Protein AF-A0A9P3PUR8-F1 (afdb_monomer)

InterPro domains:
  IP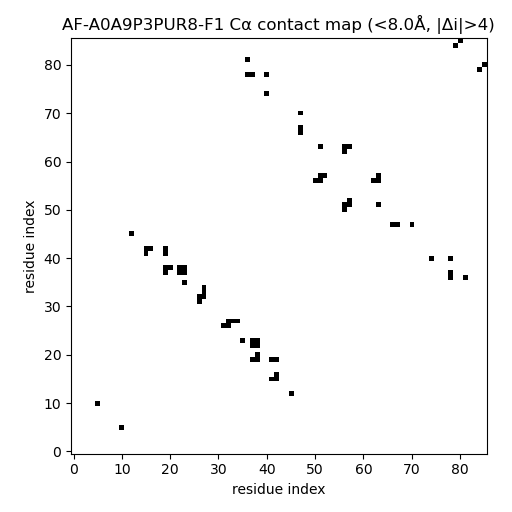R004299 Membrane bound O-acyl transferase, MBOAT [PF03062] (7-84)
  IPR014371 Sterol O-acyltransferase, ACAT/DAG/ARE types [PTHR10408] (1-84)

pLDDT: mean 77.88, std 9.9, range [38.75, 89.94]

Structure (mmCIF, N/CA/C/O backbone):
data_AF-A0A9P3PUR8-F1
#
_entry.id   AF-A0A9P3PUR8-F1
#
loop_
_atom_site.group_PDB
_atom_site.id
_atom_site.type_symbol
_atom_site.label_atom_id
_atom_site.label_alt_id
_atom_site.label_comp_id
_atom_site.label_asym_id
_atom_site.label_entity_id
_atom_site.label_seq_id
_atom_site.pdbx_PDB_ins_code
_atom_site.Cartn_x
_atom_site.Cartn_y
_atom_site.Cartn_z
_atom_site.occupancy
_atom_site.B_iso_or_equiv
_atom_site.auth_seq_id
_atom_site.auth_comp_id
_atom_site.auth_asym_id
_atom_site.auth_atom_id
_atom_site.pdbx_PDB_model_num
ATOM 1 N N . MET A 1 1 ? 32.404 -4.347 1.584 1.00 38.75 1 MET A N 1
ATOM 2 C CA . MET A 1 1 ? 31.070 -3.721 1.727 1.00 38.75 1 MET A CA 1
ATOM 3 C C . MET A 1 1 ? 30.056 -4.850 1.766 1.00 38.75 1 MET A C 1
ATOM 5 O O . MET A 1 1 ? 30.039 -5.622 0.818 1.00 38.75 1 MET A O 1
ATOM 9 N N . LEU A 1 2 ? 29.369 -5.040 2.899 1.00 44.59 2 LEU A N 1
ATOM 10 C CA . LEU A 1 2 ? 28.626 -6.261 3.242 1.00 44.59 2 LEU A CA 1
ATOM 11 C C . LEU A 1 2 ? 27.729 -6.760 2.097 1.00 44.59 2 LEU A C 1
ATOM 13 O O . LEU A 1 2 ? 26.678 -6.189 1.813 1.00 44.59 2 LEU A O 1
ATOM 17 N N . GLY A 1 3 ? 28.153 -7.857 1.473 1.00 51.34 3 GLY A N 1
ATOM 18 C CA . GLY A 1 3 ? 27.355 -8.633 0.540 1.00 51.34 3 GLY A CA 1
ATOM 19 C C . GLY A 1 3 ? 26.377 -9.515 1.302 1.00 51.34 3 GLY A C 1
ATOM 20 O O . GLY A 1 3 ? 26.647 -10.690 1.514 1.00 51.34 3 GLY A O 1
ATOM 21 N N . TYR A 1 4 ? 25.235 -8.961 1.703 1.00 57.41 4 TYR A N 1
ATOM 22 C CA . TYR A 1 4 ? 24.047 -9.779 1.928 1.00 57.41 4 TYR A CA 1
ATOM 23 C C . TYR A 1 4 ? 23.319 -9.877 0.592 1.00 57.41 4 TYR A C 1
ATOM 25 O O . TYR A 1 4 ? 22.729 -8.905 0.124 1.00 57.41 4 TYR A O 1
ATOM 33 N N . GLY A 1 5 ? 23.405 -11.046 -0.044 1.00 53.91 5 GLY A N 1
ATOM 34 C CA . GLY A 1 5 ? 22.756 -11.388 -1.311 1.00 53.91 5 GLY A CA 1
ATOM 35 C C . GLY A 1 5 ? 21.229 -11.458 -1.222 1.00 53.91 5 GLY A C 1
ATOM 36 O O . GLY A 1 5 ? 20.619 -12.394 -1.726 1.00 53.91 5 GLY A O 1
ATOM 37 N N . MET A 1 6 ? 20.586 -10.486 -0.580 1.00 57.25 6 MET A N 1
ATOM 38 C CA . MET A 1 6 ? 19.147 -10.320 -0.678 1.00 57.25 6 MET A CA 1
ATOM 39 C C . MET A 1 6 ? 18.829 -9.691 -2.027 1.00 57.25 6 MET A C 1
ATOM 41 O O . MET A 1 6 ? 19.228 -8.563 -2.326 1.00 57.25 6 MET A O 1
ATOM 45 N N . SER A 1 7 ? 18.080 -10.427 -2.850 1.00 71.12 7 SER A N 1
ATOM 46 C CA . SER A 1 7 ? 17.487 -9.864 -4.060 1.00 71.12 7 SER A CA 1
ATOM 47 C C . SER A 1 7 ? 16.760 -8.569 -3.694 1.00 71.12 7 SER A C 1
ATOM 49 O O . SER A 1 7 ? 16.049 -8.521 -2.689 1.00 71.12 7 SER A O 1
ATOM 51 N N . LYS A 1 8 ? 16.923 -7.506 -4.491 1.00 73.44 8 LYS A N 1
ATOM 52 C CA . LYS A 1 8 ? 16.295 -6.191 -4.237 1.00 73.44 8 LYS A CA 1
ATOM 53 C C . LYS A 1 8 ? 14.784 -6.307 -3.991 1.00 73.44 8 LYS A C 1
ATOM 55 O O . LYS A 1 8 ? 14.213 -5.509 -3.254 1.00 73.44 8 LYS A O 1
ATOM 60 N N . THR A 1 9 ? 14.159 -7.326 -4.575 1.00 78.00 9 THR A N 1
ATOM 61 C CA . THR A 1 9 ? 12.758 -7.699 -4.364 1.00 78.00 9 THR A CA 1
ATOM 62 C C . THR A 1 9 ? 12.473 -8.158 -2.931 1.00 78.00 9 THR A C 1
ATOM 64 O O . THR A 1 9 ? 11.492 -7.715 -2.348 1.00 78.00 9 THR A O 1
ATOM 67 N N . TRP A 1 10 ? 13.340 -8.980 -2.331 1.00 81.88 10 TRP A N 1
ATOM 68 C CA . TRP A 1 10 ? 13.210 -9.437 -0.941 1.00 81.88 10 TRP A CA 1
ATOM 69 C C . TRP A 1 10 ? 13.406 -8.303 0.063 1.00 81.88 10 TRP A C 1
ATOM 71 O O . TRP A 1 10 ? 12.665 -8.219 1.037 1.00 81.88 10 TRP A O 1
ATOM 81 N N . ALA A 1 11 ? 14.358 -7.401 -0.196 1.00 85.25 11 ALA A N 1
ATOM 82 C CA . ALA A 1 11 ? 14.545 -6.211 0.633 1.00 85.25 11 ALA A CA 1
ATOM 83 C C . ALA A 1 11 ? 13.295 -5.319 0.613 1.00 85.25 11 ALA A C 1
ATOM 85 O O . ALA A 1 11 ? 12.784 -4.954 1.666 1.00 85.25 11 ALA A O 1
ATOM 86 N N . MET A 1 12 ? 12.757 -5.043 -0.581 1.00 85.00 12 MET A N 1
ATOM 87 C CA . MET A 1 12 ? 11.511 -4.289 -0.736 1.00 85.00 12 MET A CA 1
ATOM 88 C C . MET A 1 12 ? 10.351 -4.972 -0.007 1.00 85.00 12 MET A C 1
ATOM 90 O O . MET A 1 12 ? 9.643 -4.311 0.743 1.00 85.00 12 MET A O 1
ATOM 94 N N . PHE A 1 13 ? 10.184 -6.284 -0.187 1.00 85.38 13 PHE A N 1
ATOM 95 C CA . PHE A 1 13 ? 9.118 -7.044 0.459 1.00 85.38 13 PHE A CA 1
ATOM 96 C C . PHE A 1 13 ? 9.190 -6.953 1.988 1.00 85.38 13 PHE A C 1
ATOM 98 O O . PHE A 1 13 ? 8.191 -6.624 2.618 1.00 85.38 13 PHE A O 1
ATOM 105 N N . LEU A 1 14 ? 10.366 -7.171 2.585 1.00 87.25 14 LEU A N 1
ATOM 106 C CA . LEU A 1 14 ? 10.545 -7.104 4.039 1.00 87.25 14 LEU A CA 1
ATOM 107 C C . LEU A 1 14 ? 10.284 -5.702 4.599 1.00 87.25 14 LEU A C 1
ATOM 109 O O . LEU A 1 14 ? 9.618 -5.569 5.624 1.00 87.25 14 LEU A O 1
ATOM 113 N N . THR A 1 15 ? 10.757 -4.651 3.922 1.00 88.75 15 THR A N 1
ATOM 114 C CA . THR A 1 15 ? 10.480 -3.268 4.338 1.00 88.75 15 THR A CA 1
ATOM 115 C C . THR A 1 15 ? 8.987 -2.948 4.265 1.00 88.75 15 THR A C 1
ATOM 117 O O . THR A 1 15 ? 8.443 -2.338 5.184 1.00 88.75 15 THR A O 1
ATOM 120 N N . PHE A 1 16 ? 8.306 -3.384 3.202 1.00 87.94 16 PHE A N 1
ATOM 121 C CA . PHE A 1 16 ? 6.863 -3.196 3.053 1.00 87.94 16 PHE A CA 1
ATOM 122 C C . PHE A 1 16 ? 6.061 -3.980 4.088 1.00 87.94 16 PHE A C 1
ATOM 124 O O . PHE A 1 16 ? 5.116 -3.438 4.651 1.00 87.94 16 PHE A O 1
ATOM 131 N N . LEU A 1 17 ? 6.458 -5.220 4.374 1.00 88.31 17 LEU A N 1
ATOM 132 C CA . LEU A 1 17 ? 5.807 -6.063 5.369 1.00 88.31 17 LEU A CA 1
ATOM 133 C C . LEU A 1 17 ? 5.915 -5.450 6.768 1.00 88.31 17 LEU A C 1
ATOM 135 O O . LEU A 1 17 ? 4.908 -5.331 7.458 1.00 88.31 17 LEU A O 1
ATOM 139 N N . LEU A 1 18 ? 7.104 -4.974 7.153 1.00 89.88 18 LEU A N 1
ATOM 140 C CA . LEU A 1 18 ? 7.294 -4.266 8.420 1.00 89.88 18 LEU A CA 1
ATOM 141 C C . LEU A 1 18 ? 6.441 -2.989 8.493 1.00 89.88 18 LEU A C 1
ATOM 143 O O . LEU A 1 18 ? 5.784 -2.742 9.502 1.00 89.88 18 LEU A O 1
ATOM 147 N N . SER A 1 19 ? 6.426 -2.196 7.417 1.00 89.69 19 SER A N 1
ATOM 148 C CA . SER A 1 19 ? 5.609 -0.980 7.334 1.00 89.69 19 SER A CA 1
ATOM 149 C C . SER A 1 19 ? 4.116 -1.285 7.488 1.00 89.69 19 SER A C 1
ATOM 151 O O . SER A 1 19 ? 3.419 -0.587 8.229 1.00 89.69 19 SER A O 1
ATOM 153 N N . ALA A 1 20 ? 3.634 -2.351 6.843 1.00 87.75 20 ALA A N 1
ATOM 154 C CA . ALA A 1 20 ? 2.235 -2.749 6.894 1.00 87.75 20 ALA A CA 1
ATOM 155 C C . ALA A 1 20 ? 1.806 -3.203 8.295 1.00 87.75 20 ALA A C 1
ATOM 157 O O . ALA A 1 20 ? 0.760 -2.778 8.784 1.00 87.75 20 ALA A O 1
ATOM 158 N N . SER A 1 21 ? 2.651 -3.973 8.987 1.00 88.25 21 SER A N 1
ATOM 159 C CA . SER A 1 21 ? 2.395 -4.386 10.372 1.00 88.25 21 SER A CA 1
ATOM 160 C C . SER A 1 21 ? 2.274 -3.196 11.328 1.00 88.25 21 SER A C 1
ATOM 162 O O . SER A 1 21 ? 1.421 -3.199 12.212 1.00 88.25 21 SER A O 1
ATOM 164 N N . ILE A 1 22 ? 3.096 -2.155 11.148 1.00 89.94 22 ILE A N 1
ATOM 165 C CA . ILE A 1 22 ? 3.024 -0.941 11.976 1.00 89.94 22 ILE A CA 1
ATOM 166 C C . ILE A 1 22 ? 1.727 -0.169 11.703 1.00 89.94 22 ILE A C 1
ATOM 168 O O . ILE A 1 22 ? 1.077 0.281 12.643 1.00 89.94 22 ILE A O 1
ATOM 172 N N . HIS A 1 23 ? 1.320 -0.026 10.440 1.00 85.75 23 HIS A N 1
ATOM 173 C CA . HIS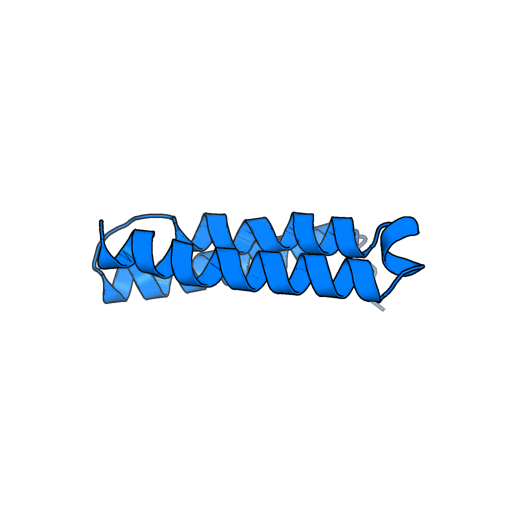 A 1 23 ? 0.070 0.664 10.104 1.00 85.75 23 HIS A CA 1
ATOM 174 C C . HIS A 1 23 ? -1.152 -0.072 10.644 1.00 85.75 23 HIS A C 1
ATOM 176 O O . HIS A 1 23 ? -2.066 0.559 11.171 1.00 85.75 23 HIS A O 1
ATOM 182 N N . GLU A 1 24 ? -1.159 -1.400 10.558 1.00 83.75 24 GLU A N 1
ATOM 183 C CA . GLU A 1 24 ? -2.203 -2.195 11.184 1.00 83.75 24 GLU A CA 1
ATOM 184 C C . GLU A 1 24 ? -2.210 -2.020 12.704 1.00 83.75 24 GLU A C 1
ATOM 186 O O . GLU A 1 24 ? -3.271 -1.760 13.263 1.00 83.75 24 GLU A O 1
ATOM 191 N N . LEU A 1 25 ? -1.049 -2.062 13.366 1.00 87.19 25 LEU A N 1
ATOM 192 C CA . LEU A 1 25 ? -0.955 -1.829 14.808 1.00 87.19 25 LEU A CA 1
ATOM 193 C C . LEU A 1 25 ? -1.557 -0.473 15.205 1.00 87.19 25 LEU A C 1
ATOM 195 O O . LEU A 1 25 ? -2.336 -0.404 16.153 1.00 87.19 25 LEU A O 1
ATOM 199 N N . VAL A 1 26 ? -1.253 0.594 14.459 1.00 87.31 26 VAL A N 1
ATOM 200 C CA . VAL A 1 26 ? -1.822 1.931 14.700 1.00 87.31 26 VAL A CA 1
ATOM 201 C C . VAL A 1 26 ? -3.345 1.906 14.588 1.00 87.31 26 VAL A C 1
ATOM 203 O O . VAL A 1 26 ? -4.035 2.437 15.458 1.00 87.31 26 VAL A O 1
ATOM 206 N N . MET A 1 27 ? -3.894 1.255 13.566 1.00 82.81 27 MET A N 1
ATOM 207 C CA . MET A 1 27 ? -5.346 1.187 13.415 1.00 82.81 27 MET A CA 1
ATOM 208 C C . MET A 1 27 ? -6.015 0.310 14.457 1.00 82.81 27 MET A C 1
ATOM 210 O O . MET A 1 27 ? -7.097 0.660 14.916 1.00 82.81 27 MET A O 1
ATOM 214 N N . VAL A 1 28 ? -5.388 -0.795 14.857 1.00 84.81 28 VAL A N 1
ATOM 215 C CA . VAL A 1 28 ? -5.871 -1.644 15.949 1.00 84.81 28 VAL A CA 1
ATOM 216 C C . VAL A 1 28 ? -5.907 -0.845 17.247 1.00 84.81 28 VAL A C 1
ATOM 218 O O . VAL A 1 28 ? -6.883 -0.938 17.981 1.00 84.81 28 VAL A O 1
ATOM 221 N N . ILE A 1 29 ? -4.906 -0.001 17.511 1.00 86.50 29 ILE A N 1
ATOM 222 C CA . ILE A 1 29 ? -4.903 0.883 18.682 1.00 86.50 29 ILE A CA 1
ATOM 223 C C . ILE A 1 29 ? -6.053 1.899 18.601 1.00 86.50 29 ILE A C 1
ATOM 225 O O . ILE A 1 29 ? -6.781 2.061 19.577 1.00 86.50 29 ILE A O 1
ATOM 229 N N . VAL A 1 30 ? -6.258 2.545 17.450 1.00 84.81 30 VAL A N 1
ATOM 230 C CA . VAL A 1 30 ? -7.292 3.585 17.277 1.00 84.81 30 VAL A CA 1
ATOM 231 C C . VAL A 1 30 ? -8.712 3.014 17.280 1.00 84.81 30 VAL A C 1
ATOM 233 O O . VAL A 1 30 ? -9.605 3.584 17.898 1.00 84.81 30 VAL A O 1
ATOM 236 N N . THR A 1 31 ? -8.940 1.893 16.596 1.00 80.50 31 THR A N 1
ATOM 237 C CA . THR A 1 31 ? -10.278 1.295 16.436 1.00 80.50 31 THR A CA 1
ATOM 238 C C . THR A 1 31 ? -10.583 0.189 17.441 1.00 80.50 31 THR A C 1
ATOM 240 O O . THR A 1 31 ? -11.724 -0.263 17.504 1.00 80.50 31 THR A O 1
ATOM 243 N N . GLN A 1 32 ? -9.592 -0.255 18.226 1.00 79.94 32 GLN A N 1
ATOM 244 C CA . GLN A 1 32 ? -9.695 -1.361 19.193 1.00 79.94 32 GLN A CA 1
ATOM 245 C C . GLN A 1 32 ? -10.259 -2.659 18.571 1.00 79.94 32 GLN A C 1
ATOM 247 O O . GLN A 1 32 ? -10.856 -3.495 19.250 1.00 79.94 32 GLN A O 1
ATOM 252 N N . LYS A 1 33 ? -10.106 -2.829 17.251 1.00 72.62 33 LYS A N 1
ATOM 253 C CA . LYS A 1 33 ? -10.642 -3.940 16.454 1.00 72.62 33 L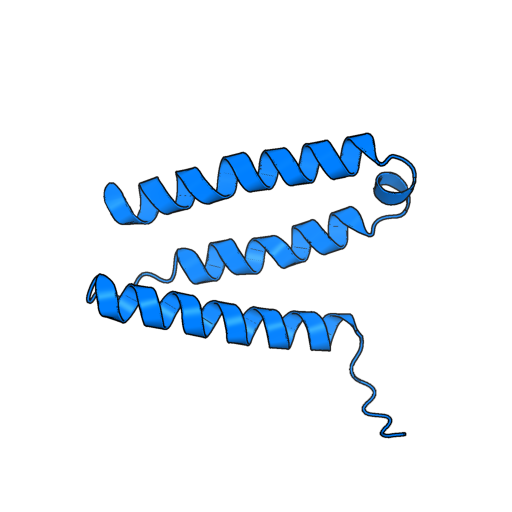YS A CA 1
ATOM 254 C C . LYS A 1 33 ? -9.552 -4.450 15.516 1.00 72.62 33 LYS A C 1
ATOM 256 O O . LYS A 1 33 ? -8.876 -3.664 14.860 1.00 72.62 33 LYS A O 1
ATOM 261 N N . PHE A 1 34 ? -9.411 -5.769 15.418 1.00 74.44 34 PHE A N 1
ATOM 262 C CA . PHE A 1 34 ? -8.464 -6.402 14.500 1.00 74.44 34 PHE A CA 1
ATOM 263 C C . PHE A 1 34 ? -9.141 -6.670 13.154 1.00 74.44 34 PHE A C 1
ATOM 265 O O . PHE A 1 34 ? -10.105 -7.435 13.105 1.00 74.44 34 PHE A O 1
ATOM 272 N N . ARG A 1 35 ? -8.699 -5.999 12.078 1.00 69.75 35 ARG A N 1
ATOM 273 C CA . ARG A 1 35 ? -9.409 -6.026 10.785 1.00 69.75 35 ARG A CA 1
ATOM 274 C C . ARG A 1 35 ? -8.556 -6.246 9.533 1.00 69.75 35 ARG A C 1
ATOM 276 O O . ARG A 1 35 ? -9.156 -6.480 8.493 1.00 69.75 35 ARG A O 1
ATOM 283 N N . PHE A 1 36 ? -7.218 -6.215 9.580 1.00 76.38 36 PHE A N 1
ATOM 284 C CA . PHE A 1 36 ? -6.307 -6.548 8.462 1.00 76.38 36 PHE A CA 1
ATOM 285 C C . PHE A 1 36 ? -6.527 -5.837 7.103 1.00 76.38 36 PHE A C 1
ATOM 287 O O . PHE A 1 36 ? -5.744 -6.034 6.175 1.00 76.38 36 PHE A O 1
ATOM 294 N N . TYR A 1 37 ? -7.523 -4.955 6.946 1.00 77.94 37 TYR A N 1
ATOM 295 C CA . TYR A 1 37 ? -7.822 -4.298 5.667 1.00 77.94 37 TYR A CA 1
ATOM 296 C C . TYR A 1 37 ? -6.673 -3.405 5.184 1.00 77.94 37 TYR A C 1
ATOM 298 O O . TYR A 1 37 ? -6.321 -3.427 4.005 1.00 77.94 37 TYR A O 1
ATOM 306 N N . LEU A 1 38 ? -6.049 -2.657 6.102 1.00 77.06 38 LEU A N 1
ATOM 307 C CA . LEU A 1 38 ? -4.915 -1.781 5.784 1.00 77.06 38 LEU A CA 1
ATOM 308 C C . LEU A 1 38 ? -3.675 -2.568 5.362 1.00 77.06 38 LEU A C 1
ATOM 310 O O . LEU A 1 38 ? -2.995 -2.180 4.414 1.00 77.06 38 LEU A O 1
ATOM 314 N N . PHE A 1 39 ? -3.451 -3.713 6.002 1.00 81.06 39 PHE A N 1
ATOM 315 C CA . PHE A 1 39 ? -2.353 -4.613 5.686 1.00 81.06 39 PHE A CA 1
ATOM 316 C C . PHE A 1 39 ? -2.450 -5.136 4.246 1.00 81.06 39 PHE A C 1
ATOM 318 O O . PHE A 1 39 ? -1.499 -5.024 3.471 1.00 81.06 39 PHE A O 1
ATOM 325 N N . VAL A 1 40 ? -3.628 -5.622 3.839 1.00 80.81 40 VAL A N 1
ATOM 326 C CA . VAL A 1 40 ? -3.853 -6.123 2.471 1.00 80.81 40 VAL A CA 1
ATOM 327 C C . VAL A 1 40 ? -3.726 -5.002 1.433 1.00 80.81 40 VAL A C 1
ATOM 329 O O . VAL A 1 40 ? -3.081 -5.185 0.398 1.00 80.81 40 VAL A O 1
ATOM 332 N N . LEU A 1 41 ? -4.282 -3.819 1.7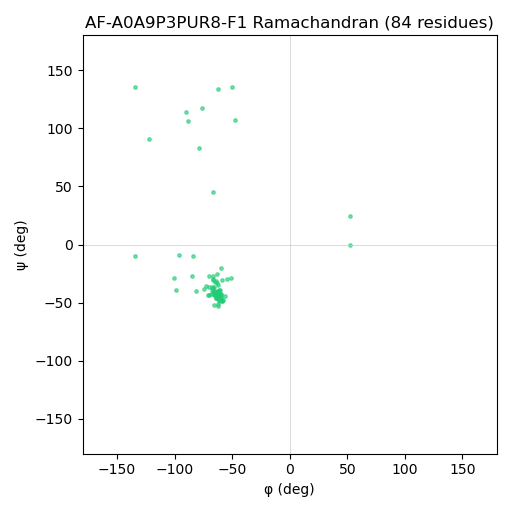15 1.00 82.62 41 LEU A N 1
ATOM 333 C CA . LEU A 1 41 ? -4.193 -2.662 0.816 1.00 82.62 41 LEU A CA 1
ATOM 334 C C . LEU A 1 41 ? -2.760 -2.139 0.648 1.00 82.62 41 LEU A C 1
ATOM 336 O O . LEU A 1 41 ? -2.398 -1.698 -0.443 1.00 82.62 41 LEU A O 1
ATOM 340 N N . GLN A 1 42 ? -1.912 -2.238 1.672 1.00 81.69 42 GLN A N 1
ATOM 341 C CA . GLN A 1 42 ? -0.493 -1.893 1.551 1.00 81.69 42 GLN A CA 1
ATOM 342 C C . GLN A 1 42 ? 0.300 -2.930 0.756 1.00 81.69 42 GLN A C 1
ATOM 344 O O . GLN A 1 42 ? 1.173 -2.557 -0.029 1.00 81.69 42 GLN A O 1
ATOM 349 N N . LEU A 1 43 ? -0.031 -4.217 0.875 1.00 83.00 43 LEU A N 1
ATOM 350 C CA . LEU A 1 43 ? 0.612 -5.264 0.079 1.00 83.00 43 LEU A CA 1
ATOM 351 C C . LEU A 1 43 ? 0.294 -5.155 -1.419 1.00 83.00 43 LEU A C 1
ATOM 353 O O . LEU A 1 43 ? 1.155 -5.478 -2.237 1.00 83.00 43 LEU A O 1
ATOM 357 N N . VAL A 1 44 ? -0.876 -4.623 -1.795 1.00 83.19 44 VAL A N 1
ATOM 358 C CA . VAL A 1 44 ? -1.242 -4.316 -3.196 1.00 83.19 44 VAL A CA 1
ATOM 359 C C . VAL A 1 44 ? -0.287 -3.313 -3.863 1.00 83.19 44 VAL A C 1
ATOM 361 O O . VAL A 1 44 ? -0.165 -3.298 -5.090 1.00 83.19 44 VAL A O 1
ATOM 364 N N . GLN A 1 45 ? 0.476 -2.524 -3.103 1.00 81.56 45 GLN A N 1
ATOM 365 C CA . GLN A 1 45 ? 1.475 -1.627 -3.691 1.00 81.56 45 GLN A CA 1
ATOM 366 C C . GLN A 1 45 ? 2.635 -2.396 -4.352 1.00 81.56 45 GLN A C 1
ATOM 368 O O . GLN A 1 45 ? 3.174 -1.946 -5.362 1.00 81.56 45 GLN A O 1
ATOM 373 N N . ILE A 1 46 ? 2.983 -3.589 -3.856 1.00 83.38 46 ILE A N 1
ATOM 374 C CA . ILE A 1 46 ? 4.071 -4.426 -4.390 1.00 83.38 46 ILE A CA 1
ATOM 375 C C . ILE A 1 46 ? 3.817 -4.868 -5.847 1.00 83.38 46 ILE A C 1
ATOM 377 O O . ILE A 1 46 ? 4.685 -4.619 -6.694 1.00 83.38 46 ILE A O 1
ATOM 381 N N . PRO A 1 47 ? 2.666 -5.478 -6.206 1.00 80.75 47 PRO A N 1
ATOM 382 C CA . PRO A 1 47 ? 2.371 -5.815 -7.595 1.00 80.75 47 PRO A CA 1
ATOM 383 C C . PRO A 1 47 ? 2.283 -4.568 -8.480 1.00 80.75 47 PRO A C 1
ATOM 385 O O . PRO A 1 47 ? 2.761 -4.605 -9.612 1.00 80.75 47 PRO A O 1
ATOM 388 N N . LEU A 1 48 ? 1.779 -3.440 -7.966 1.00 80.94 48 LEU A N 1
ATOM 389 C CA . LEU A 1 48 ? 1.733 -2.182 -8.718 1.00 80.94 48 LEU A CA 1
ATOM 390 C C . LEU A 1 48 ? 3.144 -1.685 -9.098 1.00 80.94 48 LEU A C 1
ATOM 392 O O . LEU A 1 48 ? 3.386 -1.263 -10.234 1.00 80.94 48 LEU A O 1
ATOM 396 N N . ILE A 1 49 ? 4.103 -1.790 -8.171 1.00 81.12 49 ILE A N 1
ATOM 397 C CA . ILE A 1 49 ? 5.516 -1.449 -8.401 1.00 81.12 49 ILE A CA 1
ATOM 398 C C . ILE A 1 49 ? 6.154 -2.407 -9.415 1.00 81.12 49 ILE A C 1
ATOM 400 O O . ILE A 1 49 ? 6.923 -1.969 -10.275 1.00 81.12 49 ILE A O 1
ATOM 404 N N . LEU A 1 50 ? 5.842 -3.705 -9.341 1.00 81.06 50 LEU A N 1
ATOM 405 C CA . LEU A 1 50 ? 6.332 -4.697 -10.302 1.00 81.06 50 LEU A CA 1
ATOM 406 C C . LEU A 1 50 ? 5.799 -4.421 -11.712 1.00 81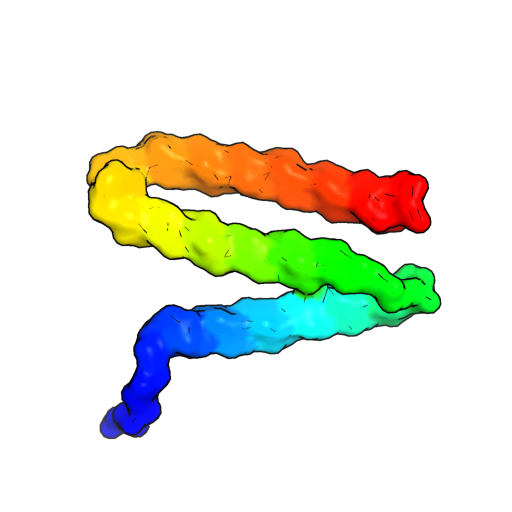.06 50 LEU A C 1
ATOM 408 O O . LEU A 1 50 ? 6.591 -4.399 -12.653 1.00 81.06 50 LEU A O 1
ATOM 412 N N . VAL A 1 51 ? 4.505 -4.114 -11.850 1.00 80.50 51 VAL A N 1
ATOM 413 C CA . VAL A 1 51 ? 3.886 -3.723 -13.128 1.00 80.50 51 VAL A CA 1
ATOM 414 C C . VAL A 1 51 ? 4.539 -2.459 -13.688 1.00 80.50 51 VAL A C 1
ATOM 416 O O . VAL A 1 51 ? 4.888 -2.418 -14.866 1.00 80.50 51 VAL A O 1
ATOM 419 N N . SER A 1 52 ? 4.817 -1.463 -12.844 1.00 73.56 52 SER A N 1
ATOM 420 C CA . SER A 1 52 ? 5.546 -0.254 -13.258 1.00 73.56 52 SER A CA 1
ATOM 421 C C . SER A 1 52 ? 6.978 -0.522 -13.735 1.00 73.56 52 SER A C 1
ATOM 423 O O . SER A 1 52 ? 7.523 0.252 -14.523 1.00 73.56 52 SER A O 1
ATOM 425 N N . ARG A 1 53 ? 7.612 -1.615 -13.291 1.00 74.56 53 ARG A N 1
ATOM 426 C CA . ARG A 1 53 ? 8.961 -2.008 -13.729 1.00 74.56 53 ARG A CA 1
ATOM 427 C C . ARG A 1 53 ? 8.977 -2.796 -15.040 1.00 74.56 53 ARG A C 1
ATOM 429 O O . ARG A 1 53 ? 10.064 -2.982 -15.592 1.00 74.56 53 ARG A O 1
ATOM 436 N N . ILE A 1 54 ? 7.824 -3.224 -15.559 1.00 81.94 54 ILE A N 1
ATOM 437 C CA . ILE A 1 54 ? 7.732 -3.933 -16.842 1.00 81.94 54 ILE A CA 1
ATOM 438 C C . ILE A 1 54 ? 8.223 -3.004 -17.969 1.00 81.94 54 ILE A C 1
ATOM 440 O O . ILE A 1 54 ? 7.816 -1.840 -18.028 1.00 81.94 54 ILE A O 1
ATOM 444 N N . PRO A 1 55 ? 9.073 -3.482 -18.899 1.00 70.81 55 PRO A N 1
ATOM 445 C CA . PRO A 1 55 ? 9.660 -2.654 -19.956 1.00 70.81 55 PRO A CA 1
ATOM 446 C C . PRO A 1 55 ? 8.622 -1.975 -20.866 1.00 70.81 55 PRO A C 1
ATOM 448 O O . PRO A 1 55 ? 8.866 -0.857 -21.316 1.00 70.81 55 PRO A O 1
ATOM 451 N N . MET A 1 56 ? 7.446 -2.583 -21.078 1.00 70.38 56 MET A N 1
ATOM 452 C CA . MET A 1 56 ? 6.319 -1.945 -21.783 1.00 70.38 56 MET A CA 1
ATOM 453 C C . MET A 1 56 ? 5.814 -0.684 -21.071 1.00 70.38 56 MET A C 1
ATOM 455 O O . MET A 1 56 ? 5.614 0.343 -21.716 1.00 70.38 56 MET A O 1
ATOM 459 N N . VAL A 1 57 ? 5.644 -0.742 -19.748 1.00 69.25 57 VAL A N 1
ATOM 460 C CA . VAL A 1 57 ? 5.166 0.394 -18.943 1.00 69.25 57 VAL A CA 1
ATOM 461 C C . VAL A 1 57 ? 6.276 1.429 -18.777 1.00 69.25 57 VAL A C 1
ATOM 463 O O . VAL A 1 57 ? 6.044 2.626 -18.908 1.00 69.25 57 VAL A O 1
ATOM 466 N N . LYS A 1 58 ? 7.523 0.979 -18.603 1.00 69.50 58 LYS A N 1
ATOM 467 C CA . LYS A 1 58 ? 8.693 1.859 -18.501 1.00 69.50 58 LYS A CA 1
ATOM 468 C C . LYS A 1 58 ? 8.947 2.664 -19.782 1.00 69.50 58 LYS A C 1
ATOM 470 O O . LYS A 1 58 ? 9.411 3.800 -19.703 1.00 69.50 58 LYS A O 1
ATOM 475 N N . ARG A 1 59 ? 8.636 2.098 -20.955 1.00 76.75 59 ARG A N 1
ATOM 476 C CA . ARG A 1 59 ? 8.738 2.790 -22.250 1.00 76.75 59 ARG A CA 1
ATOM 477 C C . ARG A 1 59 ? 7.676 3.881 -22.408 1.00 76.75 59 ARG A C 1
ATOM 479 O O . ARG A 1 59 ? 7.933 4.857 -23.105 1.00 76.75 59 ARG A O 1
ATOM 486 N N . ASN A 1 60 ? 6.525 3.748 -21.745 1.00 79.81 60 ASN A N 1
ATOM 487 C CA . ASN A 1 60 ? 5.429 4.706 -21.835 1.00 79.81 60 ASN A CA 1
ATOM 488 C C . ASN A 1 60 ? 5.045 5.272 -20.457 1.00 79.81 60 ASN A C 1
ATOM 490 O O . ASN A 1 60 ? 4.165 4.754 -19.769 1.00 79.81 60 ASN A O 1
ATOM 494 N N . LYS A 1 61 ? 5.685 6.387 -20.078 1.00 75.56 61 LYS A N 1
ATOM 495 C CA . LYS A 1 61 ? 5.479 7.064 -18.782 1.00 75.56 61 LYS A CA 1
ATOM 496 C C . LYS A 1 61 ? 4.011 7.420 -18.505 1.00 75.56 61 LYS A C 1
ATOM 498 O O . LYS A 1 61 ? 3.608 7.428 -17.346 1.00 75.56 61 LYS A O 1
ATOM 503 N N . LEU A 1 62 ? 3.211 7.671 -19.547 1.00 81.19 62 LEU A N 1
ATOM 504 C CA . LEU A 1 62 ? 1.781 7.965 -19.413 1.00 81.19 62 LEU A CA 1
ATOM 505 C C . LEU A 1 62 ? 0.997 6.773 -18.853 1.00 81.19 62 LEU A C 1
ATOM 507 O O . LEU A 1 62 ? 0.190 6.958 -17.948 1.00 81.19 62 LEU A O 1
ATOM 511 N N . LEU A 1 63 ? 1.271 5.551 -19.324 1.00 80.12 63 LEU A N 1
ATOM 512 C CA . LEU A 1 63 ? 0.598 4.345 -18.828 1.00 80.12 63 LEU A CA 1
ATOM 513 C C . LEU A 1 63 ? 0.957 4.064 -17.369 1.00 80.12 63 LEU A C 1
ATOM 515 O O . LEU A 1 63 ? 0.077 3.736 -16.579 1.00 80.12 63 LEU A O 1
ATOM 519 N N . GLY A 1 64 ? 2.226 4.254 -16.996 1.00 80.44 64 GLY A N 1
ATOM 520 C CA . GLY A 1 64 ? 2.653 4.145 -15.600 1.00 80.44 64 GLY A CA 1
ATOM 521 C C . GLY A 1 64 ? 1.931 5.147 -14.696 1.00 80.44 64 GLY A C 1
ATOM 522 O O . GLY A 1 64 ? 1.449 4.774 -13.630 1.00 80.44 64 GLY A O 1
ATOM 523 N N . ASN A 1 65 ? 1.787 6.397 -15.150 1.00 83.94 65 ASN A N 1
ATOM 524 C CA . ASN A 1 65 ? 1.068 7.432 -14.411 1.00 83.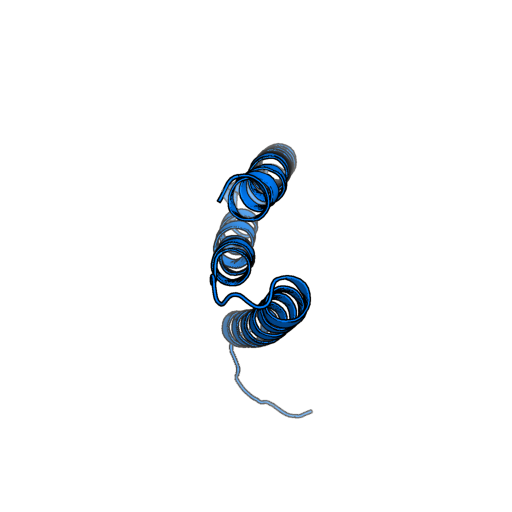94 65 ASN A CA 1
ATOM 525 C C . ASN A 1 65 ? -0.423 7.083 -14.265 1.00 83.94 65 ASN A C 1
ATOM 527 O O . ASN A 1 65 ? -0.951 7.141 -13.164 1.00 83.94 65 ASN A O 1
ATOM 531 N N . ILE A 1 66 ? -1.092 6.654 -15.340 1.00 84.56 66 ILE A N 1
ATOM 532 C CA . ILE A 1 66 ? -2.512 6.261 -15.297 1.00 84.56 66 ILE A CA 1
ATOM 533 C C . ILE A 1 66 ? -2.738 5.120 -14.298 1.00 84.56 66 ILE A C 1
ATOM 535 O O . ILE A 1 66 ? -3.628 5.215 -13.458 1.00 84.56 66 ILE A O 1
ATOM 539 N N . VAL A 1 67 ? -1.919 4.065 -14.343 1.00 82.00 67 VAL A N 1
ATOM 540 C CA . VAL A 1 67 ? -2.026 2.927 -13.412 1.00 82.00 67 VAL A CA 1
ATOM 541 C C . VAL A 1 67 ? -1.781 3.365 -11.967 1.00 82.00 67 VAL A C 1
ATOM 543 O O . VAL A 1 67 ? -2.497 2.932 -11.066 1.00 82.00 67 VAL A O 1
ATOM 546 N N . PHE A 1 68 ? -0.807 4.250 -11.740 1.00 82.06 68 PHE A N 1
ATOM 547 C CA . PHE A 1 68 ? -0.540 4.813 -10.420 1.00 82.06 68 PHE A CA 1
ATOM 548 C C . PHE A 1 68 ? -1.734 5.615 -9.889 1.00 82.06 68 PHE A C 1
ATOM 550 O O . PHE A 1 68 ? -2.203 5.348 -8.785 1.00 82.06 68 PHE A O 1
ATOM 557 N N . TRP A 1 69 ? -2.263 6.547 -10.687 1.00 84.62 69 TRP A N 1
ATOM 558 C CA . TRP 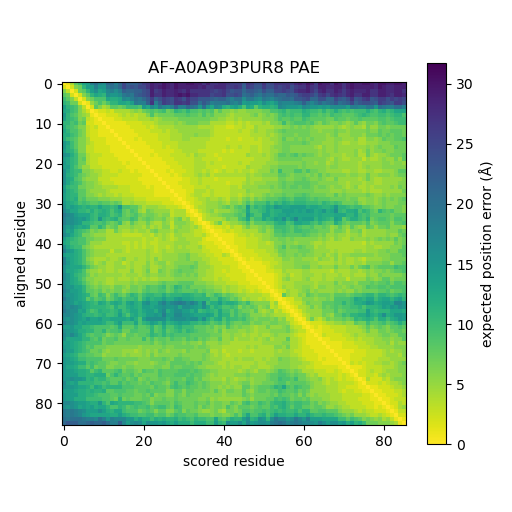A 1 69 ? -3.406 7.372 -10.298 1.00 84.62 69 TRP A CA 1
ATOM 559 C C . TRP A 1 69 ? -4.662 6.536 -10.071 1.00 84.62 69 TRP A C 1
ATOM 561 O O . TRP A 1 69 ? -5.339 6.753 -9.073 1.00 84.62 69 TRP A O 1
ATOM 571 N N . LEU A 1 70 ? -4.949 5.544 -10.920 1.00 85.38 70 LEU A N 1
ATOM 572 C CA . LEU A 1 70 ? -6.079 4.633 -10.711 1.00 85.38 70 LEU A CA 1
ATOM 573 C C . LEU A 1 70 ? -5.929 3.816 -9.424 1.00 85.38 70 LEU A C 1
ATOM 575 O O . LEU A 1 70 ? -6.890 3.693 -8.670 1.00 85.38 70 LEU A O 1
ATOM 579 N N . GLY A 1 71 ? -4.730 3.302 -9.134 1.00 81.25 71 GLY A N 1
ATOM 580 C CA . GLY A 1 71 ? -4.459 2.599 -7.879 1.00 81.25 71 GLY A CA 1
ATOM 581 C C . GLY A 1 71 ? -4.647 3.495 -6.652 1.00 81.25 71 GLY A C 1
ATOM 582 O O . GLY A 1 71 ? -5.205 3.061 -5.647 1.00 81.25 71 GLY A O 1
ATOM 583 N N . LEU A 1 72 ? -4.243 4.763 -6.748 1.00 81.94 72 LEU A N 1
ATOM 584 C CA . LEU A 1 72 ? -4.372 5.753 -5.680 1.00 81.94 72 LEU A CA 1
ATOM 585 C C . LEU A 1 72 ? -5.842 6.156 -5.461 1.00 81.94 72 LEU A C 1
ATOM 587 O O . LEU A 1 72 ? -6.315 6.169 -4.324 1.00 81.94 72 LEU A O 1
ATOM 591 N N . TYR A 1 73 ? -6.585 6.383 -6.549 1.00 83.00 73 TYR A N 1
ATOM 592 C CA . TYR A 1 73 ? -8.028 6.632 -6.521 1.00 83.00 73 TYR A CA 1
ATOM 593 C C . TYR A 1 73 ? -8.833 5.438 -6.014 1.00 83.00 73 TYR A C 1
ATOM 595 O O . TYR A 1 73 ? -9.875 5.651 -5.415 1.00 83.00 73 TYR A O 1
ATOM 603 N N . ALA A 1 74 ? -8.391 4.200 -6.231 1.00 82.19 74 ALA A N 1
ATOM 604 C CA . ALA A 1 74 ? -9.073 3.025 -5.697 1.00 82.19 74 ALA A CA 1
ATOM 605 C C . ALA A 1 74 ? -8.708 2.765 -4.227 1.00 82.19 74 ALA A C 1
ATOM 607 O O . ALA A 1 74 ? -9.576 2.421 -3.431 1.00 82.19 74 ALA A O 1
ATOM 608 N N . GLY A 1 75 ? -7.441 2.951 -3.845 1.00 77.81 75 GLY A N 1
ATOM 609 C CA . GLY A 1 75 ? -6.934 2.588 -2.521 1.00 77.81 75 GLY A CA 1
ATOM 610 C C . GLY A 1 75 ? -7.540 3.401 -1.375 1.00 77.81 75 GLY A C 1
ATOM 611 O O . GLY A 1 75 ? -8.059 2.821 -0.422 1.00 77.81 75 GLY A O 1
ATOM 612 N N . PHE A 1 76 ? -7.511 4.736 -1.455 1.00 79.56 76 PHE A N 1
ATOM 613 C CA . PHE A 1 76 ? -7.992 5.592 -0.361 1.00 79.56 76 PHE A CA 1
ATOM 614 C C . PHE A 1 76 ? -9.504 5.481 -0.095 1.00 79.56 76 PHE A C 1
ATOM 616 O O . PHE A 1 76 ? -9.886 5.363 1.071 1.00 79.56 76 PHE A O 1
ATOM 623 N N . PRO A 1 77 ? -10.389 5.460 -1.110 1.00 78.31 77 PRO A N 1
ATOM 624 C CA . PRO A 1 77 ? -11.819 5.280 -0.879 1.00 78.31 77 PRO A CA 1
ATOM 625 C C . PRO A 1 77 ? -12.156 3.900 -0.327 1.00 78.31 77 PRO A C 1
ATOM 627 O O . PRO A 1 77 ? -13.019 3.792 0.536 1.00 78.31 77 PRO A O 1
ATOM 630 N N . LEU A 1 78 ? -11.459 2.851 -0.777 1.00 77.50 78 LEU A N 1
ATOM 631 C CA . LEU A 1 78 ? -11.689 1.486 -0.302 1.00 77.50 78 LEU A CA 1
ATOM 632 C C . LEU A 1 78 ? -11.274 1.339 1.167 1.00 77.50 78 LEU A C 1
ATOM 634 O O . LEU A 1 78 ? -11.989 0.707 1.940 1.00 77.50 78 LEU A O 1
ATOM 638 N N . LEU A 1 79 ? -10.196 2.017 1.579 1.00 76.56 79 LEU A N 1
ATOM 639 C CA . LEU A 1 79 ? -9.837 2.177 2.991 1.00 76.56 79 LEU A CA 1
ATOM 640 C C . LEU A 1 79 ? -10.926 2.897 3.790 1.00 76.56 79 LEU A C 1
ATOM 642 O O . LEU A 1 79 ? -11.305 2.422 4.857 1.00 76.56 79 LEU A O 1
ATOM 646 N N . CYS A 1 80 ? -11.447 4.008 3.265 1.00 75.06 80 CYS A N 1
ATOM 647 C CA . CYS A 1 80 ? -12.538 4.750 3.897 1.00 75.06 80 CYS A CA 1
ATOM 648 C C . CYS A 1 80 ? -13.784 3.877 4.081 1.00 75.06 80 CYS A C 1
ATOM 650 O O . CYS A 1 80 ? -14.324 3.808 5.178 1.00 75.06 80 CYS A O 1
ATOM 652 N N . VAL A 1 81 ? -14.219 3.159 3.044 1.00 74.69 81 VAL A N 1
ATOM 653 C CA . VAL A 1 81 ? -15.385 2.267 3.129 1.00 74.69 81 VAL A CA 1
ATOM 654 C C . VAL A 1 81 ? -15.131 1.128 4.120 1.00 74.69 81 VAL A C 1
ATOM 656 O O . VAL A 1 81 ? -15.985 0.853 4.955 1.00 74.69 81 VAL A O 1
ATOM 659 N N . ALA A 1 82 ? -13.957 0.497 4.089 1.00 73.69 82 ALA A N 1
ATOM 660 C CA . ALA A 1 82 ? -13.644 -0.631 4.966 1.00 73.69 82 ALA A CA 1
ATOM 661 C C . ALA A 1 82 ? -13.546 -0.260 6.459 1.00 73.69 82 ALA A C 1
ATOM 663 O O . ALA A 1 82 ? -13.765 -1.123 7.308 1.00 73.69 82 ALA A O 1
ATOM 664 N N . TYR A 1 83 ? -13.203 0.994 6.780 1.00 69.00 83 TYR A N 1
ATOM 665 C CA . TYR A 1 83 ? -13.066 1.470 8.162 1.00 69.00 83 TYR A CA 1
ATOM 666 C C . TYR A 1 83 ? -14.256 2.272 8.690 1.00 69.00 83 TYR A C 1
ATOM 668 O O . TYR A 1 83 ? -14.464 2.293 9.899 1.00 69.00 83 TYR A O 1
ATOM 676 N N . VAL A 1 84 ? -14.986 2.973 7.819 1.00 68.56 84 VAL A N 1
ATOM 677 C CA . VAL A 1 84 ? -16.105 3.842 8.217 1.00 68.56 84 VAL A CA 1
ATOM 678 C C . VAL A 1 84 ? -17.450 3.146 8.028 1.00 68.56 84 VAL A C 1
ATOM 680 O O . VAL A 1 84 ? -18.339 3.327 8.854 1.00 68.56 84 VAL A O 1
ATOM 683 N N . ALA A 1 85 ? -17.626 2.372 6.951 1.00 62.84 85 ALA A N 1
A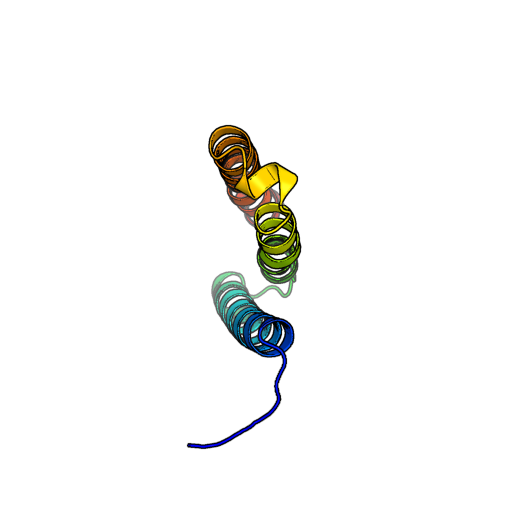TOM 684 C CA . ALA A 1 85 ? -18.909 1.726 6.664 1.00 62.84 85 ALA A CA 1
ATOM 685 C C . ALA A 1 85 ? -19.086 0.385 7.390 1.00 62.84 85 ALA A C 1
ATOM 687 O O . ALA A 1 85 ? -20.217 -0.016 7.657 1.00 62.84 85 ALA A O 1
ATOM 688 N N . TYR A 1 86 ? -17.986 -0.300 7.702 1.00 54.78 86 TYR A N 1
ATOM 689 C CA . TYR A 1 86 ? -17.973 -1.570 8.429 1.00 54.78 86 TYR A CA 1
ATOM 690 C C . TYR A 1 86 ? -17.275 -1.399 9.754 1.00 54.78 86 TYR A C 1
ATOM 692 O O . TYR A 1 86 ? -17.542 -2.199 10.680 1.00 54.78 86 TYR A O 1
#

Organism: Lyophyllum shimeji (NCBI:txid47721)

Secondary structure (DSSP, 8-state):
-------HHHHHHHHHHHHHHHHHHHHHHHHSS---HHHHHHHTHHHHHHHHHSHHHHH-HHHHHHHHHHHHHHHHHHHHIIIII-

Sequence (86 aa):
MLGYGMSKTWAMFLTFLLSASIHELVMVIVTQKFRFYLFVLQLVQIPLILVSRIPMVKRNKLLGNIVFWLGLYAGFPLLCVAYVAY

Foldseek 3Di:
DDPPPDDPLNVVVVVLQVVLVVVQVVVCVVVVDRDCPSSVLSVVVSVLVVVCPPVVNVVPVVNNVVSVVVSVVVSPVSVVCSNPVD

Radius of gyration: 15.83 Å; Cα contacts (8 Å, |Δi|>4): 38; chains: 1; bounding box: 50×19×41 Å

Mean predicted aligned error: 7.73 Å

Solvent-accessible surface area (backbone atoms only — not comparable to full-atom values): 4980 Å² total; per-residue (Å²): 129,92,82,70,88,64,53,72,64,56,53,52,49,52,55,50,52,54,52,25,53,52,54,38,52,54,47,28,66,75,68,74,48,91,72,66,59,65,33,55,59,52,56,54,50,55,61,53,54,53,53,46,65,35,68,76,31,59,73,34,63,66,58,36,48,51,54,50,52,52,50,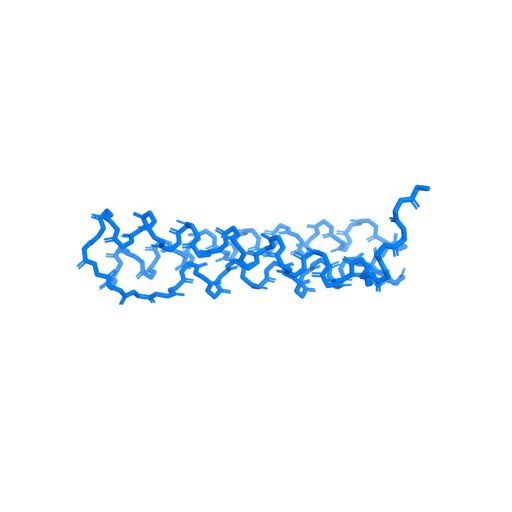53,65,49,48,58,56,50,51,48,46,61,68,71,76,100